Protein AF-A0A5B8R8C0-F1 (afdb_monomer_lite)

Secondary structure (DSSP, 8-state):
--PPPPEE-SSS-EEEEHHHHHHHHHHHH--------SSSTT-EEEHHHHHHHTT--HHHHHHHHHHHHHTT-

Radius of gyration: 12.56 Å; chains: 1; bounding box: 26×32×30 Å

Structure (mmCIF, N/CA/C/O backbone):
data_AF-A0A5B8R8C0-F1
#
_entry.id   AF-A0A5B8R8C0-F1
#
loop_
_atom_site.group_PDB
_atom_site.id
_atom_site.type_symbol
_atom_site.label_atom_id
_atom_site.label_alt_id
_atom_site.label_comp_id
_atom_site.label_asym_id
_atom_site.label_entity_id
_atom_site.label_seq_id
_atom_site.pdbx_PDB_ins_code
_atom_site.Cartn_x
_atom_site.Cartn_y
_atom_site.Cartn_z
_atom_site.occupancy
_atom_site.B_iso_or_equiv
_atom_site.auth_seq_id
_atom_site.auth_comp_id
_atom_site.auth_asym_id
_atom_site.auth_atom_id
_atom_site.pdbx_PDB_model_num
ATOM 1 N N . MET A 1 1 ? 0.513 4.164 13.261 1.00 60.56 1 MET A N 1
ATOM 2 C CA . MET A 1 1 ? -0.172 3.663 12.050 1.00 60.56 1 MET A CA 1
ATOM 3 C C . MET A 1 1 ? 0.671 4.032 10.837 1.00 60.56 1 MET A C 1
ATOM 5 O O . MET A 1 1 ? 0.595 5.158 10.360 1.00 60.56 1 MET A O 1
ATOM 9 N N . ARG A 1 2 ? 1.558 3.135 10.404 1.00 71.81 2 ARG A N 1
ATOM 10 C CA . ARG A 1 2 ? 2.492 3.360 9.291 1.00 71.81 2 ARG A CA 1
ATOM 11 C C . ARG A 1 2 ? 2.000 2.555 8.095 1.00 71.81 2 ARG A C 1
ATOM 13 O O . ARG A 1 2 ? 1.908 1.344 8.208 1.00 71.81 2 ARG A O 1
ATOM 20 N N . PHE A 1 3 ? 1.696 3.206 6.975 1.00 80.56 3 PHE A N 1
ATOM 21 C CA . PHE A 1 3 ? 1.355 2.475 5.750 1.00 80.56 3 PHE A CA 1
ATOM 22 C C . PHE A 1 3 ? 2.579 1.675 5.258 1.00 80.56 3 PHE A C 1
ATOM 24 O O . PHE A 1 3 ? 3.699 2.190 5.364 1.00 80.56 3 PHE A O 1
ATOM 31 N N . PRO A 1 4 ? 2.414 0.452 4.727 1.00 83.19 4 PRO A N 1
ATOM 32 C CA . PRO A 1 4 ? 3.544 -0.406 4.393 1.00 83.19 4 PRO A CA 1
ATOM 33 C C . PRO A 1 4 ? 4.441 0.166 3.296 1.00 83.19 4 PRO A C 1
ATOM 35 O O . PRO A 1 4 ? 3.992 0.849 2.364 1.00 83.19 4 PRO A O 1
ATOM 38 N N . ALA A 1 5 ? 5.734 -0.145 3.407 1.00 81.06 5 ALA A N 1
ATOM 39 C CA . ALA A 1 5 ? 6.729 0.293 2.447 1.00 81.06 5 ALA A CA 1
ATOM 40 C C . ALA A 1 5 ? 6.501 -0.395 1.087 1.00 81.06 5 ALA A C 1
ATOM 42 O O . ALA A 1 5 ? 6.336 -1.614 1.017 1.00 81.06 5 ALA A O 1
ATOM 43 N N . PRO A 1 6 ? 6.498 0.362 -0.017 1.00 84.62 6 PRO A N 1
ATOM 44 C CA . PRO A 1 6 ? 6.416 -0.221 -1.345 1.00 84.62 6 PRO A CA 1
ATOM 45 C C . PRO A 1 6 ? 7.673 -1.034 -1.687 1.00 84.62 6 PRO A C 1
ATOM 47 O O . PRO A 1 6 ? 8.795 -0.568 -1.493 1.00 84.62 6 PRO A O 1
ATOM 50 N N . ILE A 1 7 ? 7.503 -2.196 -2.316 1.00 85.19 7 ILE A N 1
ATOM 51 C CA . ILE A 1 7 ? 8.609 -3.023 -2.811 1.00 85.19 7 ILE A CA 1
ATOM 5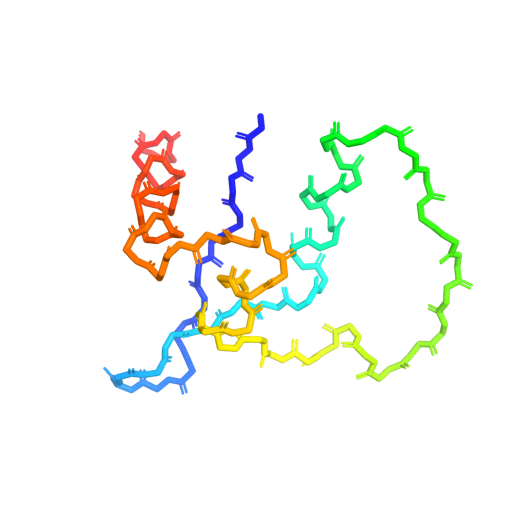2 C C . ILE A 1 7 ? 8.775 -2.796 -4.316 1.00 85.19 7 ILE A C 1
ATOM 54 O O . ILE A 1 7 ? 7.823 -2.900 -5.096 1.00 85.19 7 ILE A O 1
ATOM 58 N N . LYS A 1 8 ? 10.004 -2.493 -4.746 1.00 80.81 8 LYS A N 1
ATOM 59 C CA . LYS A 1 8 ? 10.361 -2.368 -6.167 1.00 80.81 8 LYS A CA 1
ATOM 60 C C . LYS A 1 8 ? 10.646 -3.761 -6.739 1.00 80.81 8 LYS A C 1
ATOM 62 O O . LYS A 1 8 ? 11.703 -4.319 -6.477 1.00 80.81 8 LYS A O 1
ATOM 67 N N . LEU A 1 9 ? 9.717 -4.318 -7.522 1.00 78.44 9 LEU A N 1
ATOM 68 C CA . LEU A 1 9 ? 9.924 -5.587 -8.245 1.00 78.44 9 LEU A CA 1
ATOM 69 C C . LEU A 1 9 ? 10.628 -5.400 -9.598 1.00 78.44 9 LEU A C 1
ATOM 71 O O . LEU A 1 9 ? 11.083 -6.370 -10.193 1.00 78.44 9 LEU A O 1
ATOM 75 N N . GLY A 1 10 ? 10.707 -4.171 -10.106 1.00 75.56 10 GLY A N 1
ATOM 76 C CA . GLY A 1 10 ? 11.393 -3.859 -11.355 1.00 75.56 10 GLY A CA 1
ATOM 77 C C . GLY A 1 10 ? 11.606 -2.356 -11.535 1.00 75.56 10 GLY A C 1
ATOM 78 O O . GLY A 1 10 ? 11.157 -1.576 -10.692 1.00 75.56 10 GLY A O 1
ATOM 79 N N . PRO A 1 11 ? 12.239 -1.929 -12.643 1.00 71.88 11 PRO A N 1
ATOM 80 C CA . PRO A 1 11 ? 12.634 -0.533 -12.870 1.00 71.88 11 PRO A CA 1
ATOM 81 C C . PRO A 1 11 ? 11.460 0.462 -12.842 1.00 71.88 11 PRO A C 1
ATOM 83 O O . PRO A 1 11 ? 11.644 1.621 -12.488 1.00 71.88 11 PRO A O 1
ATOM 86 N N . THR A 1 12 ? 10.246 0.001 -13.149 1.00 74.75 12 THR A N 1
ATOM 87 C CA . THR A 1 12 ? 9.005 0.802 -13.140 1.00 74.75 12 THR A CA 1
ATOM 88 C C . THR A 1 12 ? 7.862 0.146 -12.365 1.00 74.75 12 THR A C 1
ATOM 90 O O . THR A 1 12 ? 6.752 0.674 -12.331 1.00 74.75 12 THR A O 1
ATOM 93 N N . THR A 1 13 ? 8.097 -1.015 -11.745 1.00 78.88 13 THR A N 1
ATOM 94 C CA . THR A 1 13 ? 7.037 -1.790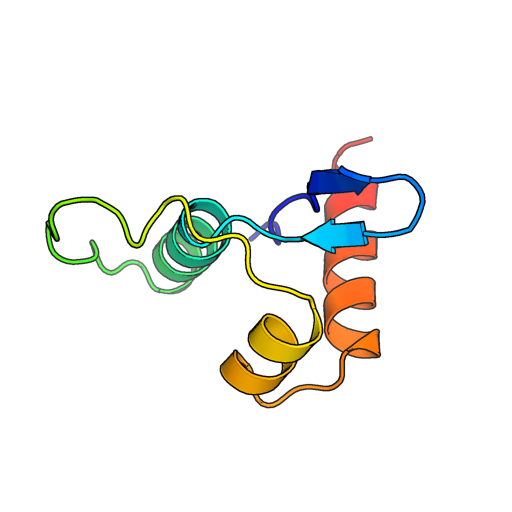 -11.086 1.00 78.88 13 THR A CA 1
ATOM 95 C C . THR A 1 13 ? 7.221 -1.779 -9.580 1.00 78.88 13 THR A C 1
ATOM 97 O O . THR A 1 13 ? 8.060 -2.493 -9.031 1.00 78.88 13 THR A O 1
ATOM 100 N N . THR A 1 14 ? 6.371 -0.999 -8.924 1.00 82.88 14 THR A N 1
ATOM 101 C CA . THR A 1 14 ? 6.258 -0.939 -7.470 1.00 82.88 14 THR A CA 1
ATOM 102 C C . THR A 1 14 ? 4.991 -1.660 -7.024 1.00 82.88 14 THR A C 1
ATOM 104 O O . THR A 1 14 ? 3.910 -1.406 -7.567 1.00 82.88 14 THR A O 1
ATOM 107 N N . ARG A 1 15 ? 5.114 -2.578 -6.063 1.00 86.31 15 ARG A N 1
ATOM 108 C CA . ARG A 1 15 ? 3.991 -3.357 -5.526 1.00 86.3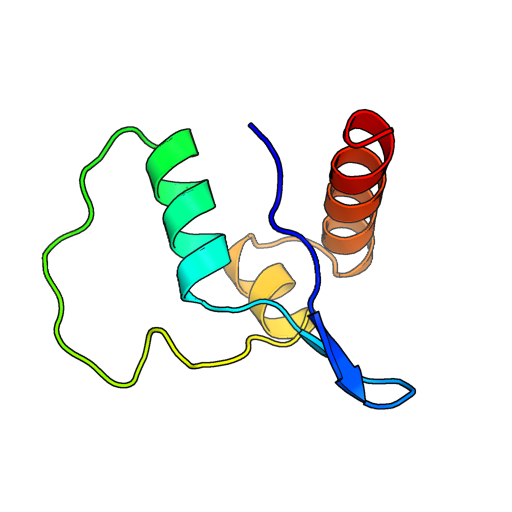1 15 ARG A CA 1
ATOM 109 C C . ARG A 1 15 ? 4.059 -3.462 -4.007 1.00 86.31 15 ARG A C 1
ATOM 111 O O . ARG A 1 15 ? 5.115 -3.275 -3.411 1.00 86.31 15 ARG A O 1
ATOM 118 N N . TRP A 1 16 ? 2.927 -3.800 -3.410 1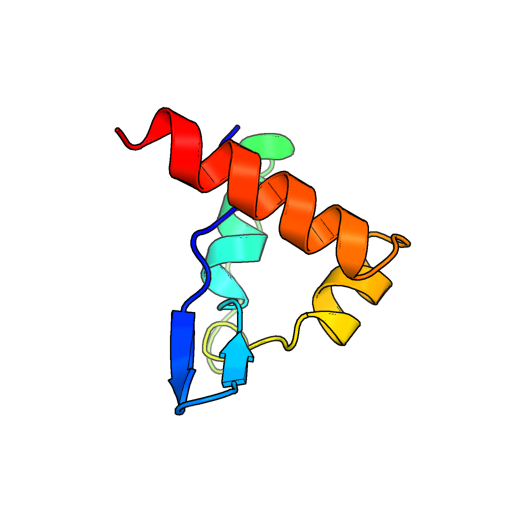.00 87.44 16 TRP A N 1
ATOM 119 C CA . TRP A 1 16 ? 2.784 -4.069 -1.983 1.00 87.44 16 TRP A CA 1
ATOM 120 C C . TRP A 1 16 ? 2.567 -5.561 -1.801 1.00 87.44 16 TRP A C 1
ATOM 122 O O . TRP A 1 16 ? 1.848 -6.173 -2.594 1.00 87.44 16 TRP A O 1
ATOM 132 N N . ARG A 1 17 ? 3.190 -6.157 -0.788 1.00 84.06 17 ARG A N 1
ATOM 133 C CA . ARG A 1 17 ? 2.816 -7.511 -0.380 1.00 84.06 17 ARG A CA 1
ATOM 134 C C . ARG A 1 17 ? 1.447 -7.456 0.265 1.00 84.06 17 ARG A C 1
ATOM 136 O O . ARG A 1 17 ? 1.139 -6.505 0.984 1.00 84.06 17 ARG A O 1
ATOM 143 N N . LEU A 1 18 ? 0.636 -8.466 -0.020 1.00 80.12 18 LEU A N 1
ATOM 144 C CA . LEU A 1 18 ? -0.652 -8.609 0.633 1.00 80.12 18 LEU A CA 1
ATOM 145 C C . LEU A 1 18 ? -0.462 -8.715 2.152 1.00 80.12 18 LEU A C 1
ATOM 147 O O . LEU A 1 18 ? -1.116 -7.965 2.864 1.00 80.12 18 LEU A O 1
ATOM 151 N N . SER A 1 19 ? 0.537 -9.484 2.605 1.00 78.69 19 SER A N 1
ATOM 152 C CA . SER A 1 19 ? 0.919 -9.615 4.020 1.00 78.69 19 SER A CA 1
ATOM 153 C C . SER A 1 19 ? 1.129 -8.274 4.721 1.00 78.69 19 SER A C 1
ATOM 155 O O . SER A 1 19 ? 0.613 -8.046 5.806 1.00 78.69 19 SER A O 1
ATOM 157 N N . ASP A 1 20 ? 1.885 -7.369 4.092 1.00 80.88 20 ASP A N 1
ATOM 158 C CA . ASP A 1 20 ? 2.215 -6.055 4.650 1.00 80.88 20 ASP A CA 1
ATOM 159 C C . ASP A 1 20 ? 0.966 -5.159 4.771 1.00 80.88 20 ASP A C 1
ATOM 161 O O . ASP A 1 20 ? 0.823 -4.391 5.722 1.00 80.88 20 ASP A O 1
ATOM 165 N N . LEU A 1 21 ? 0.040 -5.255 3.808 1.00 80.94 21 LEU A N 1
ATOM 166 C CA . LEU A 1 21 ? -1.235 -4.532 3.853 1.00 80.94 21 LEU A CA 1
ATOM 167 C C . LEU A 1 21 ? -2.181 -5.120 4.899 1.00 80.94 21 LEU A C 1
ATOM 169 O O . LEU A 1 21 ? -2.811 -4.365 5.632 1.00 80.94 21 LEU A O 1
ATOM 173 N N . GLU A 1 22 ? -2.243 -6.446 5.003 1.00 81.31 22 GLU A N 1
ATOM 174 C CA . GLU A 1 22 ? -3.053 -7.140 6.002 1.00 81.31 22 GLU A CA 1
ATOM 175 C C . GLU A 1 22 ? -2.538 -6.887 7.417 1.00 81.31 22 GLU A C 1
ATOM 177 O O . GLU A 1 22 ? -3.337 -6.658 8.319 1.00 81.31 22 GLU A O 1
ATOM 182 N N . GLN A 1 23 ? -1.219 -6.845 7.613 1.00 76.62 23 GLN A N 1
ATOM 183 C CA . GLN A 1 23 ? -0.610 -6.464 8.883 1.00 76.62 23 GLN A CA 1
ATOM 184 C C . GLN A 1 23 ? -0.963 -5.020 9.255 1.00 76.62 23 GLN A C 1
ATOM 186 O O . GLN A 1 23 ? -1.382 -4.775 10.382 1.00 76.62 23 GLN A O 1
ATOM 191 N N . TYR A 1 24 ? -0.906 -4.086 8.301 1.00 77.88 24 TYR A N 1
ATOM 192 C CA . TYR A 1 24 ? -1.357 -2.711 8.521 1.00 77.88 24 TYR A CA 1
ATOM 193 C C . TYR A 1 24 ? -2.854 -2.624 8.858 1.00 77.88 24 TYR A C 1
ATOM 195 O O . TYR A 1 24 ? -3.236 -1.882 9.762 1.00 77.88 24 TYR A O 1
ATOM 203 N N . GLU A 1 25 ? -3.704 -3.380 8.157 1.00 77.19 25 GLU A N 1
ATOM 204 C CA . GLU A 1 25 ? -5.136 -3.478 8.461 1.00 77.19 25 GLU A CA 1
ATOM 205 C C . GLU A 1 25 ? -5.365 -4.084 9.854 1.00 77.19 25 GLU A C 1
ATOM 207 O O . GLU A 1 25 ? -6.197 -3.570 10.592 1.00 77.19 25 GLU A O 1
ATOM 212 N N . ALA A 1 26 ? -4.600 -5.101 10.255 1.00 74.50 26 ALA A N 1
ATOM 213 C CA . ALA A 1 26 ? -4.687 -5.731 11.571 1.00 74.50 26 ALA A CA 1
ATOM 214 C C . ALA A 1 26 ? -4.214 -4.800 12.699 1.00 74.50 26 ALA A C 1
ATOM 216 O O . ALA A 1 26 ? -4.875 -4.692 13.730 1.00 74.50 26 ALA A O 1
ATOM 217 N N . GLU A 1 27 ? -3.116 -4.069 12.502 1.00 71.75 27 GLU A N 1
ATOM 218 C CA . GLU A 1 27 ? -2.654 -3.036 13.435 1.00 71.75 27 GLU A CA 1
ATOM 219 C C . GLU A 1 27 ? -3.647 -1.869 13.537 1.00 71.75 27 GLU A C 1
ATOM 221 O O . GLU A 1 27 ? -3.789 -1.265 14.601 1.00 71.75 27 GLU A O 1
ATOM 226 N N . ALA A 1 28 ? -4.339 -1.537 12.441 1.00 69.88 28 ALA A N 1
ATOM 227 C CA . ALA A 1 28 ? -5.355 -0.490 12.417 1.00 69.88 28 ALA A CA 1
ATOM 228 C C . ALA A 1 28 ? -6.705 -0.943 13.004 1.00 69.88 28 ALA A C 1
ATOM 230 O O . ALA A 1 28 ? -7.404 -0.123 13.597 1.00 69.88 28 ALA A O 1
ATOM 231 N N . ALA A 1 29 ? -7.076 -2.217 12.841 1.00 63.06 29 ALA A N 1
ATOM 232 C CA . ALA A 1 29 ? -8.376 -2.760 13.235 1.00 63.06 29 ALA A CA 1
ATOM 233 C C . ALA A 1 29 ? -8.366 -3.498 14.586 1.00 63.06 29 ALA A C 1
ATOM 235 O O . ALA A 1 29 ? -9.433 -3.710 15.155 1.00 63.06 29 ALA A O 1
ATOM 236 N N . GLY A 1 30 ? -7.199 -3.875 15.122 1.00 57.06 30 GLY A N 1
ATOM 237 C CA . GLY A 1 30 ? -7.075 -4.548 16.423 1.00 57.06 30 GLY A CA 1
ATOM 238 C C . GLY A 1 30 ? -7.699 -5.950 16.491 1.00 57.06 30 GLY A C 1
ATOM 239 O O . GLY A 1 30 ? -7.857 -6.486 17.586 1.00 57.06 30 GLY A O 1
ATOM 240 N N . ASP A 1 31 ? -8.052 -6.541 15.347 1.00 49.00 31 ASP A N 1
ATOM 241 C CA . ASP A 1 31 ? -8.699 -7.850 15.229 1.00 49.00 31 ASP A CA 1
ATOM 242 C C . ASP A 1 31 ? -7.667 -8.880 14.729 1.00 49.00 31 ASP A C 1
ATOM 244 O O . ASP A 1 31 ? -7.078 -8.674 13.660 1.00 49.00 31 ASP A O 1
ATOM 248 N N . PRO A 1 32 ? -7.363 -9.958 15.482 1.00 57.09 32 PRO A N 1
ATOM 249 C CA . PRO A 1 32 ? -6.411 -10.959 15.029 1.00 57.09 32 PRO A CA 1
ATOM 250 C C . PRO A 1 32 ? -7.031 -11.739 13.867 1.00 57.09 32 PRO A C 1
ATOM 252 O O . PRO A 1 32 ? -7.850 -12.639 14.060 1.00 57.09 32 PRO A O 1
ATOM 255 N N . ALA A 1 33 ? -6.615 -11.369 12.655 1.00 52.94 33 ALA A N 1
ATOM 256 C CA . ALA A 1 33 ? -7.020 -12.009 11.416 1.00 52.94 33 ALA A CA 1
ATOM 257 C C . ALA A 1 33 ? -6.923 -13.544 11.529 1.00 52.94 33 ALA A C 1
ATOM 259 O O . ALA A 1 33 ? -5.962 -14.080 12.095 1.00 52.94 33 ALA A O 1
ATOM 260 N N . PRO A 1 34 ? -7.920 -14.276 11.002 1.00 49.78 34 PRO A N 1
ATOM 261 C CA . PRO A 1 34 ? -7.991 -15.717 11.161 1.00 49.78 34 PRO A CA 1
ATOM 262 C C . PRO A 1 34 ? -6.787 -16.378 10.493 1.00 49.78 34 PRO A C 1
ATOM 264 O O . PRO A 1 34 ? -6.413 -16.020 9.379 1.00 49.78 34 PRO A O 1
ATOM 267 N N . ALA A 1 35 ? -6.231 -17.388 11.159 1.00 49.97 35 ALA A N 1
ATOM 268 C CA . ALA A 1 35 ? -5.202 -18.275 10.636 1.00 49.97 35 ALA A CA 1
ATOM 269 C C . ALA A 1 35 ? -5.652 -18.908 9.305 1.00 49.97 35 ALA A C 1
ATOM 271 O O . ALA A 1 35 ? -6.314 -19.947 9.284 1.00 49.97 35 ALA A O 1
ATOM 272 N N . ARG A 1 36 ? -5.330 -18.268 8.176 1.00 51.81 36 ARG A N 1
ATOM 273 C CA . ARG A 1 36 ? -5.559 -18.804 6.831 1.00 51.81 36 ARG A CA 1
ATOM 274 C C . ARG A 1 36 ? -4.224 -19.198 6.217 1.00 51.81 36 ARG A C 1
ATOM 276 O O . ARG A 1 36 ? -3.192 -18.578 6.430 1.00 51.81 36 ARG A O 1
ATOM 283 N N . ARG A 1 37 ? -4.246 -20.330 5.527 1.00 49.44 37 ARG A N 1
ATOM 284 C CA . ARG A 1 37 ? -3.079 -21.118 5.146 1.00 49.44 37 ARG A CA 1
ATOM 285 C C . ARG A 1 37 ? -2.706 -20.810 3.691 1.00 49.44 37 ARG A C 1
ATOM 287 O O . ARG A 1 37 ? -3.464 -21.193 2.816 1.00 49.44 37 ARG A O 1
ATOM 294 N N . ASN A 1 38 ? -1.511 -20.250 3.478 1.00 52.72 38 ASN A N 1
ATOM 295 C CA . ASN A 1 38 ? -0.649 -20.362 2.283 1.00 52.72 38 ASN A CA 1
ATOM 296 C C . ASN A 1 38 ? -1.124 -19.787 0.915 1.00 52.72 38 ASN A C 1
ATOM 298 O O . ASN A 1 38 ? -2.290 -19.829 0.548 1.00 52.72 38 ASN A O 1
ATOM 302 N N . ALA A 1 39 ? -0.135 -19.328 0.127 1.00 54.53 39 ALA A N 1
ATOM 303 C CA . ALA A 1 39 ? -0.146 -18.821 -1.263 1.00 54.53 39 ALA A CA 1
ATOM 304 C C . ALA A 1 39 ? -0.713 -17.411 -1.533 1.00 54.53 39 ALA A C 1
ATOM 306 O O . ALA A 1 39 ? -0.246 -16.738 -2.453 1.00 54.53 39 ALA A O 1
ATOM 307 N N . GLU A 1 40 ? -1.687 -16.935 -0.760 1.00 56.19 40 GLU A N 1
ATOM 308 C CA . GLU A 1 40 ? -2.300 -15.618 -0.993 1.00 56.19 40 GLU A CA 1
ATOM 309 C C . GLU A 1 40 ? -1.472 -14.449 -0.426 1.00 56.19 40 GLU A C 1
ATOM 311 O O . GLU A 1 40 ? -1.429 -13.390 -1.054 1.00 56.19 40 GLU A O 1
ATOM 316 N N . ASP A 1 41 ? -0.760 -14.689 0.680 1.00 55.78 41 ASP A N 1
ATOM 317 C CA . ASP A 1 41 ? 0.149 -13.770 1.391 1.00 55.78 41 ASP A CA 1
ATOM 318 C C . ASP A 1 41 ? 1.293 -13.251 0.491 1.00 55.78 41 ASP A C 1
ATOM 320 O O . ASP A 1 41 ? 1.605 -12.061 0.451 1.00 55.78 41 ASP A O 1
ATOM 324 N N . GLU A 1 42 ? 1.866 -14.131 -0.339 1.00 64.19 42 GLU A N 1
ATOM 325 C CA . GLU A 1 42 ? 2.941 -13.792 -1.286 1.00 64.19 42 GLU A CA 1
ATOM 326 C C . GLU A 1 42 ? 2.449 -13.047 -2.538 1.00 64.19 42 GLU A C 1
ATOM 328 O O . GLU A 1 42 ? 3.242 -12.706 -3.426 1.00 64.19 42 GLU A O 1
ATOM 333 N N . ARG A 1 43 ? 1.146 -12.756 -2.648 1.00 77.88 43 ARG A N 1
ATOM 334 C CA . ARG A 1 43 ? 0.640 -11.990 -3.786 1.00 77.88 43 ARG A CA 1
ATOM 335 C C . ARG A 1 43 ? 1.051 -10.532 -3.663 1.00 77.88 43 ARG A C 1
ATOM 337 O O . ARG A 1 43 ? 0.684 -9.810 -2.741 1.00 77.88 43 ARG A O 1
ATOM 344 N N . TYR A 1 44 ? 1.768 -10.075 -4.679 1.00 81.44 44 TYR A N 1
ATOM 345 C CA . TYR A 1 44 ? 2.098 -8.671 -4.841 1.00 81.44 44 TYR A CA 1
ATOM 346 C C . TYR A 1 44 ? 0.924 -7.923 -5.474 1.00 81.44 44 TYR A C 1
ATOM 348 O O . TYR A 1 44 ? 0.646 -8.075 -6.667 1.00 81.44 44 TYR A O 1
ATOM 356 N N . LEU A 1 45 ? 0.266 -7.070 -4.695 1.00 82.62 45 LEU A N 1
ATOM 357 C CA . LEU A 1 45 ? -0.763 -6.170 -5.191 1.00 82.62 45 LEU A CA 1
ATOM 358 C C . LEU A 1 45 ? -0.135 -4.966 -5.893 1.00 82.62 45 LEU A C 1
ATOM 360 O O . LEU A 1 45 ? 0.731 -4.267 -5.363 1.00 82.62 45 LEU A O 1
ATOM 364 N N . ALA A 1 46 ? -0.605 -4.697 -7.110 1.00 84.44 46 ALA A N 1
ATOM 365 C CA . ALA A 1 46 ? -0.320 -3.443 -7.791 1.00 84.44 46 ALA A CA 1
ATOM 366 C C . ALA A 1 46 ? -1.109 -2.296 -7.145 1.00 84.44 46 ALA A C 1
ATOM 368 O O . ALA A 1 46 ? -2.204 -2.504 -6.624 1.00 84.44 46 ALA A O 1
ATOM 369 N N . VAL A 1 47 ? -0.611 -1.065 -7.282 1.00 86.50 47 VAL A N 1
ATOM 370 C CA . VAL A 1 47 ? -1.243 0.133 -6.697 1.00 86.50 47 VAL A CA 1
ATOM 371 C C . VAL A 1 47 ? -2.726 0.282 -7.057 1.00 86.50 47 VAL A C 1
ATOM 373 O O . VAL A 1 47 ? -3.510 0.765 -6.252 1.00 86.50 47 VAL A O 1
ATOM 376 N N . LYS A 1 48 ? -3.135 -0.173 -8.249 1.00 86.25 48 LYS A N 1
ATOM 377 C CA . LYS A 1 48 ? -4.537 -0.148 -8.692 1.00 86.25 48 LYS A CA 1
ATOM 378 C C . LYS A 1 48 ? -5.433 -1.062 -7.853 1.00 86.25 48 LYS A C 1
ATOM 380 O O . LYS A 1 48 ? -6.554 -0.683 -7.548 1.00 86.25 48 LYS A O 1
ATOM 385 N N . ALA A 1 49 ? -4.937 -2.240 -7.475 1.00 84.56 49 ALA A N 1
ATOM 386 C CA . ALA A 1 49 ? -5.675 -3.174 -6.630 1.00 84.56 49 ALA A CA 1
ATOM 387 C C . ALA A 1 49 ? -5.785 -2.643 -5.195 1.00 84.56 49 ALA A C 1
ATOM 389 O O . ALA A 1 49 ? -6.852 -2.710 -4.597 1.00 84.56 49 ALA A O 1
ATOM 390 N N . VAL A 1 50 ? -4.707 -2.037 -4.684 1.00 85.25 50 VAL A N 1
ATOM 391 C CA . VAL A 1 50 ? -4.707 -1.350 -3.383 1.00 85.25 50 VAL A CA 1
ATOM 392 C C . VAL A 1 50 ? -5.720 -0.201 -3.386 1.00 85.25 50 VAL A C 1
ATOM 394 O O . VAL A 1 50 ? -6.570 -0.118 -2.508 1.00 85.25 50 VAL A O 1
ATOM 397 N N . ALA A 1 51 ? -5.689 0.643 -4.419 1.00 87.12 51 ALA A N 1
ATOM 398 C CA . ALA A 1 51 ? -6.624 1.749 -4.595 1.00 87.12 51 ALA A CA 1
ATOM 399 C C . ALA A 1 51 ? -8.087 1.269 -4.637 1.00 87.12 51 ALA A C 1
ATOM 401 O O . ALA A 1 51 ? -8.928 1.813 -3.927 1.00 87.12 51 ALA A O 1
ATOM 402 N N . ALA A 1 52 ? -8.373 0.204 -5.394 1.00 86.19 52 ALA A N 1
ATOM 403 C CA . ALA A 1 52 ? -9.702 -0.399 -5.456 1.00 86.19 52 ALA A CA 1
ATOM 404 C C . ALA A 1 52 ? -10.167 -0.957 -4.098 1.00 86.19 52 ALA A C 1
ATOM 406 O O . ALA A 1 52 ? -11.321 -0.754 -3.732 1.00 86.19 52 ALA A O 1
ATOM 407 N N . ARG A 1 53 ? -9.277 -1.605 -3.331 1.00 82.50 53 ARG A N 1
ATOM 408 C CA . ARG A 1 53 ? -9.589 -2.186 -2.012 1.00 82.50 53 ARG A CA 1
ATOM 409 C C . ARG A 1 53 ? -10.019 -1.128 -0.996 1.00 82.50 53 ARG A C 1
ATOM 411 O O . ARG A 1 53 ? -10.994 -1.332 -0.287 1.00 82.50 53 ARG A O 1
ATOM 418 N N . TYR A 1 54 ? -9.329 0.011 -0.970 1.00 83.19 54 TYR A N 1
ATOM 419 C CA . TYR A 1 54 ? -9.664 1.126 -0.078 1.00 83.19 54 TYR A CA 1
ATOM 420 C C . TYR A 1 54 ? -10.662 2.125 -0.691 1.00 83.19 54 TYR A C 1
ATOM 422 O O . TYR A 1 54 ? -10.901 3.177 -0.102 1.00 83.19 54 TYR A O 1
ATOM 430 N N . GLY A 1 55 ? -11.213 1.848 -1.883 1.00 86.62 55 GLY A N 1
ATOM 431 C CA . GLY A 1 55 ? -12.134 2.754 -2.580 1.00 86.62 55 GLY A CA 1
ATOM 432 C C . GLY A 1 55 ? -11.540 4.137 -2.874 1.00 86.62 55 GLY A C 1
ATOM 433 O O . GLY A 1 55 ? -12.262 5.130 -2.916 1.00 86.62 55 GLY A O 1
ATOM 434 N N . THR A 1 56 ? -10.219 4.226 -3.032 1.00 91.38 56 THR A N 1
ATOM 435 C CA . THR A 1 56 ? -9.487 5.489 -3.161 1.00 91.38 56 THR A CA 1
ATOM 436 C C . THR A 1 56 ? -8.781 5.606 -4.507 1.00 91.38 56 THR A C 1
ATOM 438 O O . THR A 1 56 ? -8.727 4.667 -5.299 1.00 91.38 56 THR A O 1
ATOM 441 N N . HIS A 1 57 ? -8.218 6.780 -4.788 1.00 90.81 57 HIS A N 1
ATOM 442 C CA . HIS A 1 57 ? -7.428 7.000 -5.992 1.00 90.81 57 HIS A CA 1
ATOM 443 C C . HIS A 1 57 ? -5.973 6.552 -5.793 1.00 90.81 57 HIS A C 1
ATOM 445 O O . HIS A 1 57 ? -5.400 6.701 -4.715 1.00 90.81 57 HIS A O 1
ATOM 451 N N . VAL A 1 58 ? -5.328 6.078 -6.864 1.00 90.25 58 VAL A N 1
ATOM 452 C CA . VAL A 1 58 ? -3.910 5.658 -6.863 1.00 90.25 58 VAL A CA 1
ATOM 453 C C . VAL A 1 58 ? -2.989 6.738 -6.282 1.00 90.25 58 VAL A C 1
ATOM 455 O O . VAL A 1 58 ? -2.069 6.433 -5.529 1.00 90.25 58 VAL A O 1
ATOM 458 N N . ALA A 1 59 ? -3.261 8.008 -6.590 1.00 90.12 59 ALA A N 1
ATOM 459 C CA . ALA A 1 59 ? -2.498 9.139 -6.061 1.00 90.12 59 ALA A CA 1
ATOM 460 C C . ALA A 1 59 ? -2.582 9.253 -4.526 1.00 90.12 59 ALA A C 1
ATOM 462 O O . ALA A 1 59 ? -1.597 9.609 -3.885 1.00 90.12 59 ALA A O 1
ATOM 463 N N . THR A 1 60 ? -3.728 8.911 -3.931 1.00 89.94 60 THR A N 1
ATOM 464 C CA . THR A 1 60 ? -3.916 8.914 -2.474 1.00 89.94 60 THR A CA 1
ATOM 465 C C . THR A 1 60 ? -3.062 7.841 -1.810 1.00 89.94 60 THR A C 1
ATOM 467 O O . THR A 1 60 ? -2.398 8.129 -0.819 1.00 89.94 60 THR A O 1
ATOM 470 N N . VAL A 1 61 ? -2.996 6.641 -2.400 1.00 88.38 61 VAL A N 1
ATOM 471 C CA . VAL A 1 61 ? -2.129 5.553 -1.914 1.00 88.38 61 VAL A CA 1
ATOM 472 C C . VAL A 1 61 ? -0.662 5.993 -1.904 1.00 88.38 61 VAL A C 1
ATOM 474 O O . VAL A 1 61 ? 0.036 5.816 -0.908 1.00 88.38 61 VAL A O 1
ATOM 477 N N . TRP A 1 62 ? -0.196 6.640 -2.978 1.00 88.50 62 TRP A N 1
ATOM 478 C CA . TRP A 1 62 ? 1.161 7.197 -3.024 1.00 88.50 62 TRP A CA 1
ATOM 479 C C . TRP A 1 62 ? 1.391 8.285 -1.979 1.00 88.50 62 TRP A C 1
ATOM 481 O O . TRP A 1 62 ? 2.478 8.360 -1.414 1.00 88.50 62 TRP A O 1
ATOM 491 N N . ARG A 1 63 ? 0.373 9.093 -1.674 1.00 88.69 63 ARG A N 1
ATOM 492 C CA . ARG A 1 63 ? 0.453 10.111 -0.626 1.00 88.69 63 ARG A CA 1
ATOM 493 C C . ARG A 1 63 ? 0.622 9.483 0.758 1.00 88.69 63 ARG A C 1
ATOM 495 O O . ARG A 1 63 ? 1.477 9.928 1.515 1.00 88.69 63 ARG A O 1
ATOM 502 N N . TRP A 1 64 ? -0.120 8.417 1.064 1.00 89.19 64 TRP A N 1
ATOM 503 C CA . TRP A 1 64 ? 0.057 7.651 2.304 1.00 89.19 64 TRP A CA 1
ATOM 504 C C . TRP A 1 64 ? 1.449 7.035 2.403 1.00 89.19 64 TRP A C 1
ATOM 506 O O . TRP A 1 64 ? 2.066 7.093 3.461 1.00 89.19 64 TRP A O 1
ATOM 516 N N . VAL A 1 65 ? 1.977 6.519 1.292 1.00 87.25 65 VAL A N 1
ATOM 517 C CA . VAL A 1 65 ? 3.351 6.012 1.227 1.00 87.25 65 VAL A CA 1
ATOM 518 C C . VAL A 1 65 ? 4.388 7.111 1.453 1.00 87.25 65 VAL A C 1
ATOM 520 O O . VAL A 1 65 ? 5.362 6.871 2.155 1.00 87.25 65 VAL A O 1
ATOM 523 N N . GLN A 1 66 ? 4.204 8.310 0.899 1.00 85.06 66 GLN A N 1
ATOM 524 C CA . GLN A 1 66 ? 5.122 9.432 1.130 1.00 85.06 66 GLN A CA 1
ATOM 525 C C . GLN A 1 66 ? 5.180 9.808 2.615 1.00 85.06 66 GLN A C 1
ATOM 527 O O . GLN A 1 66 ? 6.265 9.812 3.189 1.00 85.06 66 GLN A O 1
ATOM 532 N N . TYR A 1 67 ? 4.026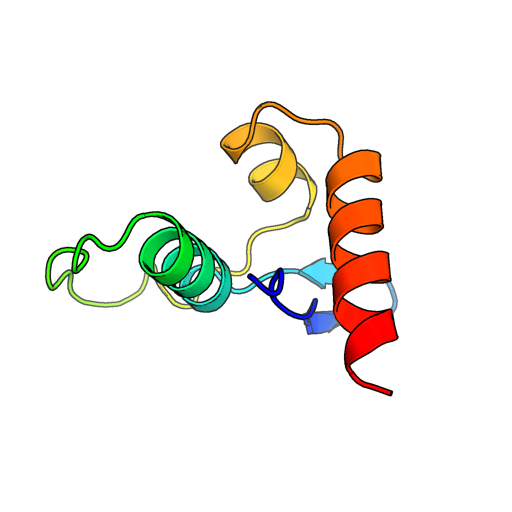 9.989 3.266 1.00 84.69 67 TYR A N 1
ATOM 533 C CA . TYR A 1 67 ? 3.974 10.210 4.718 1.00 84.69 67 TYR A CA 1
ATOM 534 C C . TYR A 1 67 ? 4.547 9.025 5.508 1.00 84.69 67 TYR A C 1
ATOM 536 O O . TYR A 1 67 ? 5.166 9.204 6.556 1.00 84.69 67 TYR A O 1
ATOM 544 N N . ALA A 1 68 ? 4.370 7.801 5.001 1.00 82.19 68 ALA A N 1
ATOM 545 C CA . ALA A 1 68 ? 4.930 6.612 5.616 1.00 82.19 68 ALA A CA 1
ATOM 546 C C . ALA A 1 68 ? 6.470 6.617 5.595 1.00 82.19 68 ALA A C 1
ATOM 548 O O . ALA A 1 68 ? 7.078 6.342 6.625 1.00 82.19 68 ALA A O 1
ATOM 549 N N . GLN A 1 69 ? 7.089 6.956 4.464 1.00 71.06 69 GLN A N 1
ATOM 550 C CA . GLN A 1 69 ? 8.547 6.998 4.310 1.00 71.06 69 GLN A CA 1
ATOM 551 C C . GLN A 1 69 ? 9.186 8.205 5.018 1.00 71.06 69 GLN A C 1
ATOM 553 O O . GLN A 1 69 ? 10.303 8.090 5.507 1.00 71.06 69 GLN A O 1
ATOM 558 N N . GLU A 1 70 ? 8.481 9.333 5.131 1.00 72.25 70 GLU A N 1
ATOM 559 C CA . GLU A 1 70 ? 9.015 10.560 5.742 1.00 72.25 70 GLU A CA 1
ATOM 560 C C . GLU A 1 70 ? 9.259 10.443 7.252 1.00 72.25 70 GLU A C 1
ATOM 562 O O . GLU A 1 70 ? 10.205 11.014 7.770 1.00 72.25 70 GLU A O 1
ATOM 567 N N . THR A 1 71 ? 8.464 9.656 7.976 1.00 61.03 71 THR A N 1
ATOM 568 C CA . THR A 1 71 ? 8.720 9.424 9.411 1.00 61.03 71 THR A CA 1
ATOM 569 C C . THR A 1 71 ? 9.700 8.264 9.668 1.00 61.03 71 THR A C 1
ATOM 571 O O . THR A 1 71 ? 9.867 7.857 10.813 1.00 61.03 71 THR A O 1
ATOM 574 N N . ALA A 1 72 ? 10.257 7.642 8.625 1.00 57.97 72 ALA A N 1
ATOM 575 C CA . ALA A 1 72 ? 11.304 6.627 8.774 1.00 57.97 72 ALA A CA 1
ATOM 576 C C . ALA A 1 72 ? 12.724 7.235 8.722 1.00 57.97 72 ALA A C 1
ATOM 578 O O . ALA A 1 72 ? 13.695 6.481 8.781 1.00 57.97 72 ALA A O 1
ATOM 579 N N . ALA A 1 73 ? 12.829 8.566 8.603 1.00 44.56 73 ALA A N 1
ATOM 580 C CA . ALA A 1 73 ? 14.054 9.362 8.689 1.00 44.56 73 ALA A CA 1
ATOM 581 C C . ALA A 1 73 ? 14.166 10.035 10.065 1.00 44.56 73 ALA A C 1
ATOM 583 O O . ALA A 1 73 ? 15.312 10.160 10.549 1.00 44.56 73 ALA A O 1
#

Organism: NCBI:txid155900

Sequence (73 aa):
MRFPAPIKLGPTTTRWRLSDLEQYEAEAAGDPAPARRNAEDERYLAVKAVAARYGTHVATVWRWVQYAQETAA

pLDDT: mean 75.47, std 13.01, range [44.56, 91.38]

Foldseek 3Di:
DAQDAWDDPDPPFTWDFPLSRVVVVCVVVVDPPDPDDDDNRRDTHGLVNVCVVVVHDSVVSVVSNVVNVVVVD

=== Feature glossary ===
Feature key, reading from the visual/contextual features back to the raw sequence:

Rendered structure images. Structure images are PyMOL renders from six orthogonal camera directions. Cartoon representation draws helices as coils and strands as arrows; sticks shows the backbone as bonds; surface shows the solvent-excluded envelope. Rainbow coloring maps sequence position to hue (blue→red, N→C); chain coloring assigns a distinct color per polypeptide.

Contact-map, Ramachandran, and PAE plots. Three diagnostic plots accompany the record. The Cα contact map visualizes the tertiary structure as a 2D adjacency matrix (8 Å cutoff, sequence-local contacts suppressed). The Ramachandran plot shows the distribution of backbone (φ, ψ) torsions, with points in the α and β basins reflecting secondary structure content. The PAE plot shows AlphaFold's inter-residue confidence as a color matrix.

InterPro / GO / CATH / organism. The annotation block draws on four external resources. InterPro: which protein families and domains the sequence belongs to. GO: standardized terms for what the protein does, what process it participates in, and where in the cell it acts. CATH: which structural fold it has in the CATH hierarchy. Organism: the species of origin.

Nearest PDB structures. Structural nearest neighbors (via Foldseek easy-search vs the PDB). Reported per hit: target PDB id, E-value, and alignment TM-score. A TM-score above ~0.5 is the conventional threshold for 'same fold'.

Predicted aligned error. Predicted aligned error is AlphaFold's pairwise confidence. Unlike pLDDT (per-residue), PAE is per-residue-pair and captures whether two parts of the structure are correctly placed relative to each other. Units are ångströms of expected positional error.

Solvent-accessible surface area. SASA measures how much of the protein is reachable by solvent. It is computed by rolling a water-sized probe over the atomic surface and summing the exposed area (Å²). Per-residue SASA distinguishes core (buried, low SASA) from surface (exposed, high SASA) residues; total SASA is a whole-molecule size measure.

B-factor. Crystallographic B-factors measure how much each atom's electron density is smeared out, in Å². They rise in mobile loops and surface residues and fall in the buried interior. In AlphaFold models this column is repurposed to hold pLDDT instead.

pLDDT. For AlphaFold models, the B-factor field carries pLDDT — the model's own estimate of local accuracy on a 0–100 scale. Regions with pLDDT<50 should be treated as essentially unmodeled; they often correspond to intrin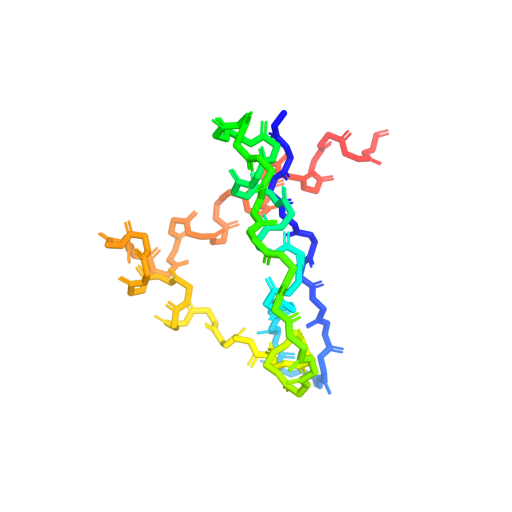sically disordered segments.

Backbone torsions (φ/ψ). φ (phi) and ψ (psi) are the two rotatable backbone dihedrals per residue: φ is the C(i-1)–N–Cα–C torsion, ψ is the N–Cα–C–N(i+1) torsion, both in degrees on (−180°, 180°]. α-helical residues cluster near (−60°, −45°); β-strand residues near (−120°, +130°). A Ramachandran plot is simply a scatter of (φ, ψ) for every residue.

Radius of gyration, Cα contacts, bounding box. Radius of gyration (Rg) is the root-mean-square distance of Cα atoms from their centroid — a single number for overall size and compactness. A globular domain of N residues has Rg ≈ 2.2·N^0.38 Å; an extended or disordered chain has a much larger Rg. The Cα contact count is the number of residue pairs whose Cα atoms are within 8 Å and are more than four positions apart in sequence — a standard proxy for tertiary packing density. The bounding box is the smallest axis-aligned box enclosing all Cα atoms.

Secondary structure (3-state, P-SEA). Three-state secondary structure (P-SEA) collapses the eight DSSP classes into helix (a), strand (b), and coil (c). P-SEA assigns these from Cα geometry alone — distances and angles — without requiring backbone oxygens, so it works on any Cα trace.

Secondary structure (8-state, DSSP). Secondary structure is the local, repeating backbone conformation. DSSP classifies it into eight states by reading the hydrogen-bond network: three helix types (H, G, I), two β types (E, B), two non-regular types (T, S), and unstructured coil (-).

Foldseek 3Di. The Foldseek 3Di string encodes local tertiary geometry as a 20-letter alphabet — one character per residue — derived from the relative positions of nearby Cα atoms. Unlike the amino-acid sequence, 3Di is a direct function of the 3D structure, so two proteins with the same fold have similar 3Di strings even at low sequence identity.

mmCIF coordinates. Structure coordinates are given as an mmCIF _atom_site loop: one row per atom with element, residue name, chain id, sequence number, and x/y/z position in Å. Only the four main-chain atoms per residue are included here; side chains are omitted to keep the record compact.

Sequence. This is the polypeptide sequence — one letter per residue, N-terminus first. Length ranges from a few dozen residues for small domains to over a thousand for large multi-domain proteins.